Protein AF-A0A455UCE2-F1 (afdb_monomer_lite)

Radius of gyration: 15.71 Å; chains: 1; bounding box: 35×26×55 Å

Secondary structure (DSSP, 8-state):
--------PPP-EEEEEE--SHHHHHHHHHHTTS-EEEEEE-SSTT-S-GGGTT-TTEE---GGG--HHHHTTTS-----

pLDDT: mean 77.2, std 17.13, range [32.0, 94.81]

Structure (mmCIF, N/CA/C/O backbone):
data_AF-A0A455UCE2-F1
#
_entry.id   AF-A0A455UCE2-F1
#
loop_
_atom_site.group_PDB
_atom_site.id
_atom_site.type_symbol
_atom_site.label_atom_id
_atom_site.label_alt_id
_atom_site.label_comp_id
_atom_site.label_asym_id
_atom_site.label_entity_id
_atom_site.label_seq_id
_atom_site.pdbx_PDB_ins_code
_atom_site.Cartn_x
_atom_site.Cartn_y
_atom_site.Cartn_z
_atom_site.occupancy
_atom_site.B_iso_or_equiv
_atom_site.auth_seq_id
_atom_site.auth_comp_id
_atom_site.auth_asym_id
_atom_site.auth_atom_id
_atom_site.pdbx_PDB_model_num
ATOM 1 N N . MET A 1 1 ? -18.005 -2.437 38.525 1.00 63.19 1 MET A N 1
ATOM 2 C CA . MET A 1 1 ? -18.530 -2.038 37.204 1.00 63.19 1 MET A CA 1
ATOM 3 C C . MET A 1 1 ? -17.592 -2.638 36.183 1.00 63.19 1 MET A C 1
ATOM 5 O O . MET A 1 1 ? -16.434 -2.246 36.156 1.00 63.19 1 MET A O 1
ATOM 9 N N . ASN A 1 2 ? -18.049 -3.652 35.453 1.00 73.81 2 ASN A N 1
ATOM 10 C CA . ASN A 1 2 ? -17.220 -4.342 34.472 1.00 73.81 2 ASN A CA 1
ATOM 11 C C . ASN A 1 2 ? -17.590 -3.839 33.083 1.00 73.81 2 ASN A C 1
ATOM 13 O O . ASN A 1 2 ? -18.768 -3.726 32.757 1.00 73.81 2 ASN A O 1
ATOM 17 N N . ILE A 1 3 ? -16.566 -3.526 32.302 1.00 74.69 3 ILE A N 1
ATOM 18 C CA . ILE A 1 3 ? -16.676 -3.117 30.908 1.00 74.69 3 ILE A CA 1
ATOM 19 C C . ILE A 1 3 ? -16.054 -4.249 30.096 1.00 74.69 3 ILE A C 1
ATOM 21 O O . ILE A 1 3 ? -14.941 -4.676 30.402 1.00 74.69 3 ILE A O 1
ATOM 25 N N . LEU A 1 4 ? -16.782 -4.739 29.095 1.00 83.06 4 LEU A N 1
ATOM 26 C CA . LEU A 1 4 ? -16.285 -5.701 28.120 1.00 83.06 4 LEU A CA 1
ATOM 27 C C . LEU A 1 4 ? -16.003 -4.951 26.816 1.00 83.06 4 LEU A C 1
ATOM 29 O O . LEU A 1 4 ? -16.877 -4.258 26.298 1.00 83.06 4 LEU A O 1
ATOM 33 N N . LEU A 1 5 ? -14.770 -5.059 26.328 1.00 81.31 5 LEU A N 1
ATOM 34 C CA . LEU A 1 5 ? -14.345 -4.524 25.039 1.00 81.31 5 LEU A CA 1
ATOM 35 C C . LEU A 1 5 ? -14.084 -5.710 24.112 1.00 81.31 5 LEU A C 1
ATOM 37 O O . LEU A 1 5 ? -13.171 -6.495 24.360 1.00 81.31 5 LEU A O 1
ATOM 41 N N . GLU A 1 6 ? -14.881 -5.830 23.056 1.00 73.75 6 GLU A N 1
ATOM 42 C CA . GLU A 1 6 ? -14.715 -6.846 22.016 1.00 73.75 6 GLU A CA 1
ATOM 43 C C . GLU A 1 6 ? -14.256 -6.153 20.730 1.00 73.75 6 GLU A C 1
ATOM 45 O O . GLU A 1 6 ? -14.963 -5.309 20.180 1.00 73.75 6 GLU A O 1
ATOM 50 N N . ALA A 1 7 ? -13.046 -6.476 20.269 1.00 72.25 7 ALA A N 1
ATOM 51 C CA . ALA A 1 7 ? -12.527 -6.010 18.990 1.00 72.25 7 ALA A CA 1
ATOM 52 C C . ALA A 1 7 ? -12.720 -7.114 17.947 1.00 72.25 7 ALA A C 1
ATOM 54 O O . ALA A 1 7 ? -12.200 -8.216 18.111 1.00 72.25 7 ALA A O 1
ATOM 55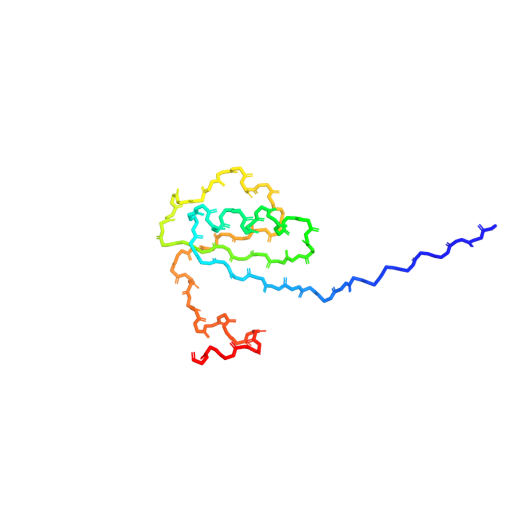 N N . PHE A 1 8 ? -13.437 -6.806 16.868 1.00 70.69 8 PHE A N 1
ATOM 56 C CA .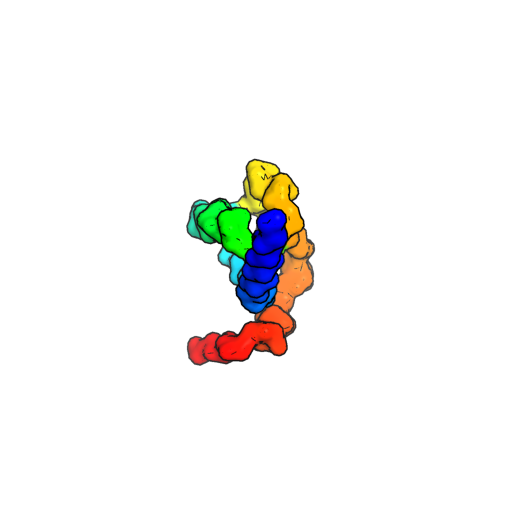 PHE A 1 8 ? -13.536 -7.662 15.688 1.00 70.69 8 PHE A CA 1
ATOM 57 C C . PHE A 1 8 ? -12.520 -7.155 14.663 1.00 70.69 8 PHE A C 1
ATOM 59 O O . PHE A 1 8 ? -12.832 -6.210 13.932 1.00 70.69 8 PHE A O 1
ATOM 66 N N . PRO A 1 9 ? -11.286 -7.689 14.625 1.00 65.75 9 PRO A N 1
ATOM 67 C CA . PRO A 1 9 ? -10.369 -7.331 13.558 1.00 65.75 9 PRO A CA 1
ATOM 68 C C . PRO A 1 9 ? -11.036 -7.722 12.234 1.00 65.75 9 PRO A C 1
ATOM 70 O O . PRO A 1 9 ? -11.465 -8.862 12.058 1.00 65.75 9 PRO A O 1
ATOM 73 N N . GLY A 1 10 ? -11.196 -6.752 11.328 1.00 64.69 10 GLY A N 1
ATOM 74 C CA . GLY A 1 10 ? -11.641 -7.036 9.964 1.00 64.69 10 GLY A CA 1
ATOM 75 C C . GLY A 1 10 ? -10.706 -8.046 9.291 1.00 64.69 10 GLY A C 1
ATOM 76 O O . GLY A 1 10 ? -9.601 -8.288 9.776 1.00 64.69 10 GLY A O 1
ATOM 77 N N . VAL A 1 11 ? -11.142 -8.639 8.176 1.00 67.69 11 VAL A N 1
ATOM 78 C CA . VAL A 1 11 ? -10.297 -9.566 7.408 1.00 67.69 11 VAL A CA 1
ATOM 79 C C . VAL A 1 11 ? -8.952 -8.905 7.092 1.00 67.69 11 VAL A C 1
ATOM 81 O O . VAL A 1 11 ? -8.906 -7.785 6.578 1.00 67.69 11 VAL A O 1
ATOM 84 N N . GLU A 1 12 ? -7.860 -9.581 7.439 1.00 75.31 12 GLU A N 1
ATOM 85 C CA . GLU A 1 12 ? -6.515 -9.136 7.089 1.00 75.31 12 GLU A CA 1
ATOM 86 C C . GLU A 1 12 ? -6.395 -9.155 5.560 1.00 75.31 12 GLU A C 1
ATOM 88 O O . GLU A 1 12 ? -6.504 -10.206 4.926 1.00 75.31 12 GLU A O 1
ATOM 93 N N . ALA A 1 13 ? -6.267 -7.973 4.953 1.00 83.56 13 ALA A N 1
ATOM 94 C CA . ALA A 1 13 ? -6.202 -7.837 3.503 1.00 83.56 13 ALA A CA 1
ATOM 95 C C . ALA A 1 13 ? -4.752 -7.672 3.048 1.00 83.56 13 ALA A C 1
ATOM 97 O O . ALA A 1 13 ? -3.990 -6.904 3.636 1.00 83.56 13 ALA A O 1
ATOM 98 N N . HIS A 1 14 ? -4.399 -8.359 1.964 1.00 87.50 14 HIS A N 1
ATOM 99 C CA . HIS A 1 14 ? -3.103 -8.230 1.308 1.00 87.50 14 HIS A CA 1
ATOM 100 C C . HIS A 1 14 ? -3.244 -7.367 0.053 1.00 87.50 14 HIS A C 1
ATOM 102 O O . HIS A 1 14 ? -4.059 -7.671 -0.819 1.00 87.50 14 HIS A O 1
ATOM 108 N N . LEU A 1 15 ? -2.442 -6.308 -0.054 1.00 87.75 15 LEU A N 1
ATOM 109 C CA . LEU A 1 15 ? -2.431 -5.399 -1.199 1.00 87.75 15 LEU A CA 1
ATOM 110 C C . LEU A 1 15 ? -1.076 -5.453 -1.907 1.00 87.75 15 LEU A C 1
ATOM 112 O O . 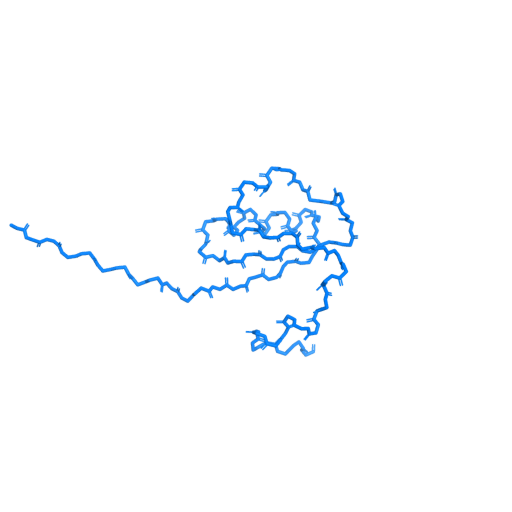LEU A 1 15 ? -0.048 -5.098 -1.333 1.00 87.75 15 LEU A O 1
ATOM 116 N N . ALA A 1 16 ? -1.087 -5.865 -3.174 1.00 90.88 16 ALA A N 1
ATOM 117 C CA . ALA A 1 16 ? 0.074 -5.770 -4.050 1.00 90.88 16 ALA A CA 1
ATOM 118 C C . ALA A 1 16 ? 0.033 -4.450 -4.835 1.00 90.88 16 ALA A C 1
ATOM 120 O O . ALA A 1 16 ? -0.942 -4.170 -5.531 1.00 90.88 16 ALA A O 1
ATOM 121 N N . ILE A 1 17 ? 1.094 -3.651 -4.736 1.00 90.31 17 ILE A N 1
ATOM 122 C CA . ILE A 1 17 ? 1.264 -2.379 -5.449 1.00 90.31 17 ILE A CA 1
ATOM 123 C C . ILE A 1 17 ? 2.434 -2.536 -6.412 1.00 90.31 17 ILE A C 1
ATOM 125 O O . ILE A 1 17 ? 3.520 -2.944 -6.006 1.00 90.31 17 ILE A O 1
ATOM 129 N N . PHE A 1 18 ? 2.228 -2.185 -7.678 1.00 90.69 18 PHE A N 1
ATOM 130 C CA . PHE A 1 18 ? 3.264 -2.229 -8.707 1.00 90.69 18 PHE A CA 1
ATOM 131 C C . PHE A 1 18 ? 3.601 -0.809 -9.168 1.00 90.69 18 PHE A C 1
ATOM 133 O O . PHE A 1 18 ? 2.722 -0.062 -9.593 1.00 90.69 18 PHE A O 1
ATOM 140 N N . GLY A 1 19 ? 4.882 -0.456 -9.093 1.00 90.25 19 GLY A N 1
ATOM 141 C CA . GLY A 1 19 ? 5.428 0.860 -9.399 1.00 90.25 19 GLY A CA 1
ATOM 142 C C . GLY A 1 19 ? 5.580 1.739 -8.157 1.00 90.25 19 GLY A C 1
ATOM 143 O O . GLY A 1 19 ? 4.629 1.964 -7.411 1.00 90.25 19 GLY A O 1
ATOM 144 N N . ALA A 1 20 ? 6.778 2.287 -7.961 1.00 92.81 20 ALA A N 1
ATOM 145 C CA . ALA A 1 20 ? 7.136 3.195 -6.871 1.00 92.81 20 ALA A CA 1
ATOM 146 C C . ALA A 1 20 ? 7.254 4.668 -7.320 1.00 92.81 20 ALA A C 1
ATOM 148 O O . ALA A 1 20 ? 7.943 5.481 -6.707 1.00 92.81 20 ALA A O 1
ATOM 149 N N . GLY A 1 21 ? 6.558 5.028 -8.406 1.00 91.81 21 GLY A N 1
ATOM 150 C CA . GLY A 1 21 ? 6.336 6.425 -8.795 1.00 91.81 21 GLY A CA 1
ATOM 151 C C . GLY A 1 21 ? 5.337 7.142 -7.875 1.00 91.81 21 GLY A C 1
ATOM 152 O O . GLY A 1 21 ? 4.827 6.555 -6.922 1.00 91.81 21 GLY A O 1
ATOM 153 N N . HIS A 1 22 ? 4.994 8.395 -8.191 1.00 94.12 22 HIS A N 1
ATOM 154 C CA . HIS A 1 22 ? 4.135 9.238 -7.341 1.00 94.12 22 HIS A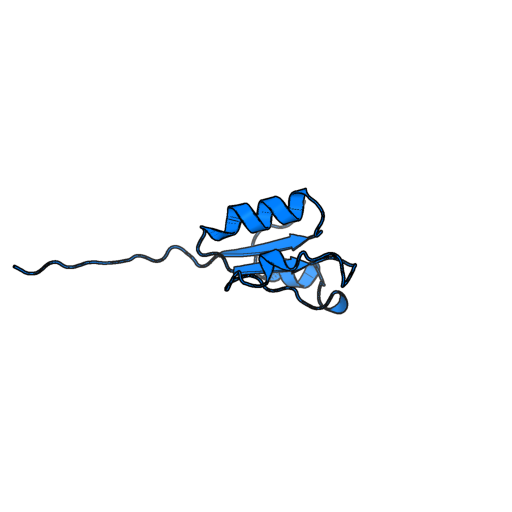 CA 1
ATOM 155 C C . HIS A 1 22 ? 2.805 8.589 -6.941 1.00 94.12 22 HIS A C 1
ATOM 157 O O . HIS A 1 22 ? 2.402 8.667 -5.786 1.00 94.12 22 HIS A O 1
ATOM 163 N N . VAL A 1 23 ? 2.139 7.905 -7.875 1.00 94.81 23 VAL A N 1
ATOM 164 C CA . VAL A 1 23 ? 0.864 7.233 -7.583 1.00 94.81 23 VAL A CA 1
ATOM 165 C C . VAL A 1 23 ? 1.062 6.089 -6.586 1.00 94.81 23 VAL A C 1
ATOM 167 O O . VAL A 1 23 ? 0.322 5.998 -5.613 1.00 94.81 23 VAL A O 1
ATOM 170 N N . GLY A 1 24 ? 2.080 5.246 -6.784 1.00 92.25 24 GLY A N 1
ATOM 171 C CA . GLY A 1 24 ? 2.380 4.143 -5.869 1.00 92.25 24 GLY A CA 1
ATOM 172 C C . GLY A 1 24 ? 2.730 4.632 -4.464 1.00 92.25 24 GLY A C 1
ATOM 173 O O . GLY A 1 24 ? 2.224 4.089 -3.487 1.00 92.25 24 GLY A O 1
ATOM 174 N N . GLN A 1 25 ? 3.516 5.708 -4.371 1.00 93.62 25 GLN A N 1
ATOM 175 C CA . GLN A 1 25 ? 3.870 6.349 -3.101 1.00 93.62 25 GLN A CA 1
ATOM 176 C C . GLN A 1 25 ? 2.631 6.845 -2.345 1.00 93.62 25 GLN A C 1
ATOM 178 O O . GLN A 1 25 ? 2.473 6.546 -1.162 1.00 93.62 25 GLN A O 1
ATOM 183 N N . GLU A 1 26 ? 1.712 7.547 -3.016 1.00 94.06 26 GLU A N 1
ATOM 184 C CA . GLU A 1 26 ? 0.496 8.033 -2.356 1.00 94.06 26 GLU A CA 1
ATOM 185 C C . GLU A 1 26 ? -0.457 6.891 -1.974 1.00 94.06 26 GLU A C 1
ATOM 187 O O . GLU A 1 26 ? -1.069 6.952 -0.910 1.00 94.06 26 GLU A O 1
ATOM 192 N N . ILE A 1 27 ? -0.543 5.810 -2.760 1.00 93.06 27 ILE A N 1
ATOM 193 C CA . ILE A 1 27 ? -1.316 4.616 -2.369 1.00 93.06 27 ILE A CA 1
ATOM 194 C C . ILE A 1 27 ? -0.733 3.996 -1.090 1.00 93.06 27 ILE A C 1
ATOM 196 O O . ILE A 1 27 ? -1.476 3.742 -0.141 1.00 93.06 27 ILE A O 1
ATOM 200 N N . VAL A 1 28 ? 0.588 3.800 -1.027 1.00 93.06 28 VAL A N 1
ATOM 201 C CA . VAL A 1 28 ? 1.288 3.283 0.163 1.00 93.06 28 VAL A CA 1
ATOM 202 C C . VAL A 1 28 ? 1.043 4.183 1.374 1.00 93.06 28 VAL A C 1
ATOM 204 O O . VAL A 1 28 ? 0.678 3.713 2.452 1.00 93.06 28 VAL A O 1
ATOM 207 N N . LYS A 1 29 ? 1.154 5.498 1.201 1.00 93.31 29 LYS A N 1
ATOM 208 C CA . LYS A 1 29 ? 0.897 6.480 2.256 1.00 93.31 29 LYS A CA 1
ATOM 209 C C . LYS A 1 29 ? -0.543 6.437 2.770 1.00 93.31 29 LYS A C 1
ATOM 211 O O . LYS A 1 29 ? -0.748 6.369 3.978 1.00 93.31 29 LYS A O 1
ATOM 216 N N . LEU A 1 30 ? -1.534 6.448 1.876 1.00 92.50 30 LEU A N 1
ATOM 217 C CA . LEU A 1 30 ? -2.955 6.386 2.238 1.00 92.50 30 LEU A CA 1
ATOM 218 C C . LEU A 1 30 ? -3.308 5.069 2.937 1.00 92.50 30 LEU A C 1
ATOM 220 O O . LEU A 1 30 ? -4.128 5.053 3.853 1.00 92.50 30 LEU A O 1
ATOM 224 N N . SER A 1 31 ? -2.659 3.972 2.547 1.00 91.38 31 SER A N 1
ATOM 225 C CA . SER A 1 31 ? -2.888 2.656 3.144 1.00 91.38 31 SER A CA 1
ATOM 226 C C . SER A 1 31 ? -2.327 2.496 4.563 1.00 91.38 31 SER A C 1
ATOM 228 O O . SER A 1 31 ? -2.718 1.565 5.259 1.00 91.38 31 SER A O 1
ATOM 230 N N . ALA A 1 32 ? -1.457 3.401 5.028 1.00 89.44 32 ALA A N 1
ATOM 231 C CA . ALA A 1 32 ? -0.769 3.274 6.317 1.00 89.44 32 ALA A CA 1
ATOM 232 C C . ALA A 1 32 ? -1.719 3.218 7.527 1.00 89.44 32 ALA A C 1
ATOM 234 O O . ALA A 1 32 ? -1.390 2.620 8.552 1.00 89.44 32 ALA A O 1
ATOM 235 N N . ALA A 1 33 ? -2.892 3.846 7.414 1.00 88.31 33 ALA A N 1
ATOM 236 C CA . ALA A 1 33 ? -3.921 3.841 8.453 1.00 88.31 33 ALA A CA 1
ATOM 237 C C . ALA A 1 33 ? -4.769 2.556 8.461 1.00 88.31 33 ALA A C 1
ATOM 239 O O . ALA A 1 33 ? -5.543 2.333 9.392 1.00 88.31 33 ALA A O 1
ATOM 240 N N . LEU A 1 34 ? -4.655 1.726 7.424 1.00 88.94 34 LEU A N 1
ATOM 241 C CA . LEU A 1 34 ? -5.455 0.524 7.251 1.00 88.94 34 LEU A CA 1
ATOM 242 C C . LEU A 1 34 ? -4.695 -0.694 7.795 1.00 88.94 34 LEU A C 1
ATOM 244 O O . LEU A 1 34 ? -3.466 -0.757 7.715 1.00 88.94 34 LEU A O 1
ATOM 248 N N . PRO A 1 35 ? -5.398 -1.695 8.347 1.00 86.56 35 PRO A N 1
ATOM 249 C CA . PRO A 1 35 ? -4.779 -2.906 8.877 1.00 86.56 35 PRO A CA 1
ATOM 250 C C . PRO A 1 35 ? -4.432 -3.894 7.748 1.00 86.56 35 PRO A C 1
ATOM 252 O O . PRO A 1 35 ? -4.790 -5.065 7.812 1.00 86.56 35 PRO A O 1
ATOM 255 N N . TRP A 1 36 ? -3.795 -3.416 6.679 1.00 88.75 36 TRP A N 1
ATOM 256 C CA . TRP A 1 36 ? -3.486 -4.205 5.487 1.00 88.75 36 TRP A CA 1
ATOM 257 C C . TRP A 1 36 ? -2.005 -4.563 5.425 1.00 88.75 36 TRP A C 1
ATOM 259 O O . TRP A 1 36 ? -1.147 -3.779 5.830 1.00 88.75 36 TRP A O 1
ATOM 269 N N . GLN A 1 37 ? -1.712 -5.742 4.884 1.00 90.38 37 GLN A N 1
ATOM 270 C CA . GLN A 1 37 ? -0.362 -6.176 4.559 1.00 90.38 37 GLN A CA 1
ATOM 271 C C . GLN A 1 37 ? -0.027 -5.737 3.133 1.00 90.38 37 GLN A C 1
ATOM 273 O O . GLN A 1 37 ? -0.667 -6.158 2.169 1.00 90.38 37 GLN A O 1
ATOM 278 N N . LEU A 1 38 ? 0.985 -4.891 2.985 1.00 91.44 38 LEU A N 1
ATOM 279 C CA . LEU A 1 38 ? 1.396 -4.354 1.698 1.00 91.44 38 LEU A CA 1
ATOM 280 C C . LEU A 1 38 ? 2.607 -5.091 1.140 1.00 91.44 38 LEU A C 1
ATOM 282 O O . LEU A 1 38 ? 3.583 -5.354 1.845 1.00 91.44 38 LEU A O 1
ATOM 286 N N . HIS A 1 39 ? 2.564 -5.334 -0.165 1.00 91.31 39 HIS A N 1
ATOM 287 C CA . HIS A 1 39 ? 3.688 -5.793 -0.967 1.00 91.31 39 HIS A CA 1
ATOM 288 C C . HIS A 1 39 ? 3.904 -4.796 -2.105 1.00 91.31 39 HIS A C 1
ATOM 290 O O . HIS A 1 39 ? 3.075 -4.696 -3.008 1.00 91.31 39 HIS A O 1
ATOM 296 N N . TRP A 1 40 ? 4.994 -4.038 -2.056 1.00 91.38 40 TRP A N 1
ATOM 297 C CA . TRP A 1 40 ? 5.292 -2.996 -3.033 1.00 91.38 40 TRP A CA 1
ATOM 298 C C . TRP A 1 40 ? 6.451 -3.415 -3.928 1.00 91.38 40 TRP A C 1
ATOM 300 O O . TRP A 1 40 ? 7.562 -3.668 -3.466 1.00 91.38 40 TRP A O 1
ATOM 310 N N . TYR A 1 41 ? 6.168 -3.506 -5.220 1.00 90.25 41 TYR A N 1
ATOM 311 C CA . TYR A 1 41 ? 7.081 -3.979 -6.245 1.00 90.25 41 TYR A CA 1
ATOM 312 C C . TYR A 1 41 ? 7.436 -2.837 -7.198 1.00 90.25 41 TYR A C 1
ATOM 314 O O . TYR A 1 41 ? 6.558 -2.110 -7.653 1.00 90.25 41 TYR A O 1
ATOM 322 N N . ASP A 1 42 ? 8.705 -2.719 -7.569 1.00 89.06 42 ASP A N 1
ATOM 323 C CA . ASP A 1 42 ? 9.183 -1.900 -8.687 1.00 89.06 42 ASP A CA 1
ATOM 324 C C . ASP A 1 42 ? 10.357 -2.650 -9.330 1.00 89.06 42 ASP A C 1
ATOM 326 O O . ASP A 1 42 ? 11.070 -3.399 -8.660 1.00 89.06 42 ASP A O 1
ATOM 330 N N . SER A 1 43 ? 10.549 -2.495 -10.638 1.00 86.94 43 SER A N 1
ATOM 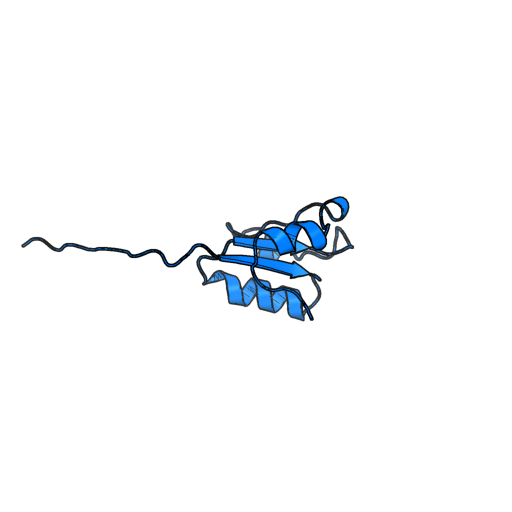331 C CA . SER A 1 43 ? 11.678 -3.109 -11.347 1.00 86.94 43 SER A CA 1
ATOM 332 C C . SER A 1 43 ? 13.026 -2.510 -10.938 1.00 86.94 43 SER A C 1
ATOM 334 O O . SER A 1 43 ? 14.063 -3.148 -11.105 1.00 86.94 43 SER A O 1
ATOM 336 N N . ARG A 1 44 ? 13.017 -1.271 -10.443 1.00 88.44 44 ARG A N 1
ATOM 337 C CA . ARG A 1 44 ? 14.200 -0.524 -10.021 1.00 88.44 44 ARG A CA 1
ATOM 338 C C . ARG A 1 44 ? 14.391 -0.702 -8.518 1.00 88.44 44 ARG A C 1
ATOM 340 O O . ARG A 1 44 ? 13.506 -0.374 -7.732 1.00 88.44 44 ARG A O 1
ATOM 347 N N . SER A 1 45 ? 15.555 -1.195 -8.110 1.00 84.19 45 SER A N 1
ATOM 348 C CA . SER A 1 45 ? 15.873 -1.423 -6.694 1.00 84.19 45 SER A CA 1
ATOM 349 C C . SER A 1 45 ? 15.962 -0.137 -5.867 1.00 84.19 45 SER A C 1
ATOM 351 O O . SER A 1 45 ? 15.806 -0.187 -4.653 1.00 84.19 45 SER A O 1
ATOM 353 N N . ASP A 1 46 ? 16.221 0.999 -6.512 1.00 89.06 46 ASP A N 1
ATOM 354 C CA . ASP A 1 46 ? 16.401 2.325 -5.915 1.00 89.06 46 ASP A CA 1
ATOM 355 C C . ASP A 1 46 ? 15.145 3.212 -5.990 1.00 89.06 46 ASP A C 1
ATOM 357 O O . ASP A 1 46 ? 15.190 4.379 -5.615 1.00 89.06 46 ASP A O 1
ATOM 361 N N . ALA A 1 47 ? 14.010 2.688 -6.467 1.00 89.75 47 ALA A N 1
ATOM 362 C CA . ALA A 1 47 ? 12.791 3.484 -6.630 1.00 89.75 47 ALA A CA 1
ATOM 363 C C . ALA A 1 47 ? 12.006 3.728 -5.331 1.00 89.75 47 ALA A C 1
ATOM 365 O O . ALA A 1 47 ? 11.095 4.559 -5.318 1.00 89.75 47 ALA A O 1
ATOM 366 N N . PHE A 1 48 ? 12.316 2.997 -4.261 1.00 90.50 48 PHE A N 1
ATOM 367 C CA . PHE A 1 48 ? 11.603 3.100 -2.993 1.00 90.50 48 PHE A CA 1
ATOM 368 C C . PHE A 1 48 ? 12.137 4.265 -2.164 1.00 90.50 48 PHE A C 1
ATOM 370 O O . PHE A 1 48 ? 13.324 4.329 -1.857 1.00 90.50 48 PHE A O 1
ATOM 377 N N . ASP A 1 49 ? 11.242 5.167 -1.770 1.00 88.56 49 ASP A N 1
ATOM 378 C CA . ASP A 1 49 ? 11.587 6.246 -0.850 1.00 88.56 49 ASP A CA 1
ATOM 379 C C . ASP A 1 49 ? 11.768 5.688 0.575 1.00 88.56 49 ASP A C 1
ATOM 381 O O . ASP A 1 49 ? 10.905 5.003 1.133 1.00 88.56 49 ASP A O 1
ATOM 385 N N . GLU A 1 50 ? 12.915 6.014 1.161 1.00 85.12 50 GLU A N 1
ATOM 386 C CA . GLU A 1 50 ? 13.353 5.658 2.508 1.00 85.12 50 GLU A CA 1
ATOM 387 C C . GLU A 1 50 ? 12.351 6.041 3.600 1.00 85.12 50 GLU A C 1
ATOM 389 O O . GLU A 1 50 ? 12.244 5.349 4.616 1.00 85.12 50 GLU A O 1
ATOM 394 N N . ASN A 1 51 ? 11.568 7.099 3.373 1.00 88.19 51 ASN A N 1
ATOM 395 C CA . ASN A 1 51 ? 10.529 7.563 4.290 1.00 88.19 51 ASN A CA 1
ATOM 396 C C . ASN A 1 51 ? 9.481 6.478 4.600 1.00 88.19 51 ASN A C 1
ATOM 398 O O . ASN A 1 51 ? 8.866 6.499 5.667 1.00 88.19 51 ASN A O 1
ATOM 402 N N . TYR A 1 52 ? 9.298 5.500 3.706 1.00 86.25 52 TYR A N 1
ATOM 403 C CA . TYR A 1 52 ? 8.336 4.414 3.887 1.00 86.25 52 TYR A CA 1
ATOM 404 C C . TYR A 1 52 ? 8.911 3.188 4.612 1.00 86.25 52 TYR A C 1
ATOM 406 O O . TYR A 1 52 ? 8.135 2.323 5.017 1.00 86.25 52 TYR A O 1
ATOM 414 N N . ARG A 1 53 ? 10.230 3.110 4.875 1.00 77.75 53 ARG A N 1
ATOM 415 C CA . ARG A 1 53 ? 10.843 1.945 5.558 1.00 77.75 53 ARG A CA 1
ATOM 416 C C . ARG A 1 53 ? 10.261 1.656 6.941 1.00 77.75 53 ARG A C 1
ATOM 418 O O . ARG A 1 53 ? 10.333 0.525 7.407 1.00 77.75 53 ARG A O 1
ATOM 425 N N . GLN A 1 54 ? 9.736 2.673 7.622 1.00 82.00 54 GLN A N 1
ATOM 426 C CA . GLN A 1 54 ? 9.196 2.530 8.977 1.00 82.00 54 GLN A CA 1
ATOM 427 C C . GLN A 1 54 ? 7.762 1.981 9.002 1.00 82.00 54 GLN A C 1
ATOM 429 O O . GLN A 1 54 ? 7.234 1.689 10.075 1.00 82.00 54 GLN A O 1
ATOM 434 N N . GLN A 1 55 ? 7.111 1.824 7.845 1.00 86.31 55 GLN A N 1
ATOM 435 C CA . GLN A 1 55 ? 5.776 1.244 7.785 1.00 86.31 55 GLN A CA 1
ATOM 436 C C . GLN A 1 55 ? 5.843 -0.259 8.074 1.00 86.31 55 GLN A C 1
ATOM 438 O O . GLN A 1 55 ? 6.224 -1.059 7.227 1.00 86.31 55 GLN A O 1
ATOM 443 N N . ALA A 1 56 ? 5.424 -0.647 9.280 1.00 80.88 56 ALA A N 1
ATOM 444 C CA . ALA A 1 56 ? 5.574 -2.008 9.801 1.00 80.88 56 ALA A CA 1
ATOM 445 C C . ALA A 1 56 ? 4.954 -3.114 8.926 1.00 80.88 56 ALA A C 1
ATOM 447 O O . ALA A 1 56 ? 5.365 -4.267 9.015 1.00 80.88 56 ALA A O 1
ATOM 448 N N . ARG A 1 57 ? 3.956 -2.779 8.101 1.00 87.31 57 ARG A N 1
ATOM 449 C CA . ARG A 1 57 ? 3.221 -3.729 7.250 1.00 87.31 57 ARG A CA 1
ATOM 450 C C . ARG A 1 57 ? 3.578 -3.606 5.769 1.00 87.31 57 ARG A C 1
ATOM 452 O O . ARG A 1 57 ? 2.857 -4.132 4.931 1.00 87.31 57 ARG A O 1
ATOM 459 N N . LEU A 1 58 ? 4.656 -2.905 5.434 1.00 89.00 58 LEU A N 1
ATOM 460 C CA . LEU A 1 58 ? 5.125 -2.742 4.064 1.00 89.00 58 LEU A CA 1
ATOM 461 C C . LEU A 1 58 ? 6.316 -3.665 3.808 1.00 89.00 58 LEU A C 1
ATOM 463 O O . LEU A 1 58 ? 7.362 -3.538 4.437 1.00 89.00 58 LEU A O 1
ATOM 467 N N . ALA A 1 59 ? 6.169 -4.573 2.849 1.00 88.06 59 ALA A N 1
ATOM 468 C CA . ALA A 1 59 ? 7.271 -5.356 2.312 1.00 88.06 59 ALA A CA 1
ATOM 469 C C . ALA A 1 59 ? 7.666 -4.826 0.928 1.00 88.06 59 ALA A C 1
ATOM 471 O O . ALA A 1 59 ? 6.797 -4.552 0.099 1.00 88.06 59 ALA A O 1
ATOM 472 N N . THR A 1 60 ? 8.970 -4.754 0.657 1.00 83.12 60 THR A N 1
ATOM 473 C CA . THR A 1 60 ? 9.550 -4.451 -0.664 1.00 83.12 60 THR A CA 1
ATOM 474 C C . THR A 1 60 ? 10.343 -5.669 -1.157 1.00 83.12 60 THR A C 1
ATOM 476 O O . THR A 1 60 ? 11.551 -5.761 -0.912 1.00 83.12 60 THR A O 1
ATOM 479 N N . PRO A 1 61 ? 9.681 -6.675 -1.757 1.00 77.50 61 PRO A N 1
ATOM 480 C CA . PRO A 1 61 ? 10.339 -7.911 -2.172 1.00 77.50 61 PRO A CA 1
ATOM 481 C C . PRO A 1 61 ? 11.335 -7.662 -3.306 1.00 77.50 61 PRO A C 1
ATOM 483 O O . PRO A 1 61 ? 11.225 -6.680 -4.040 1.00 77.50 61 PRO A O 1
ATOM 486 N N . SER A 1 62 ? 12.292 -8.578 -3.490 1.00 70.75 62 SER A N 1
ATOM 487 C CA . SER A 1 62 ? 13.241 -8.457 -4.601 1.00 70.75 62 SER A CA 1
ATOM 488 C C . SER A 1 62 ? 12.504 -8.460 -5.955 1.00 70.75 62 SER A C 1
ATOM 490 O O . SER A 1 62 ? 11.532 -9.207 -6.116 1.00 70.75 62 SER A O 1
ATOM 492 N N . PRO A 1 63 ? 12.958 -7.680 -6.956 1.00 60.09 63 PRO A N 1
ATOM 493 C CA . PRO A 1 63 ? 12.262 -7.543 -8.243 1.00 60.09 63 PRO A CA 1
ATOM 494 C C . PRO A 1 63 ? 12.107 -8.875 -8.996 1.00 60.09 63 PRO A C 1
ATOM 496 O O . PRO A 1 63 ? 11.191 -9.039 -9.794 1.00 60.09 63 PRO A O 1
ATOM 499 N N . ILE A 1 64 ? 12.959 -9.859 -8.696 1.00 58.16 64 ILE A N 1
ATOM 500 C CA . ILE A 1 64 ? 12.957 -11.197 -9.304 1.00 58.16 64 ILE A CA 1
ATOM 501 C C . ILE A 1 64 ? 11.797 -12.067 -8.765 1.00 58.16 64 ILE A C 1
ATOM 503 O O . ILE A 1 64 ? 11.411 -13.047 -9.394 1.00 58.16 64 ILE A O 1
ATOM 507 N N . GLN A 1 65 ? 11.191 -11.708 -7.625 1.00 55.50 65 GLN A N 1
ATOM 508 C CA . GLN A 1 65 ? 10.089 -12.458 -7.000 1.00 55.50 65 GLN A CA 1
ATOM 509 C C . GLN A 1 65 ? 8.690 -12.011 -7.451 1.00 55.50 65 GLN A C 1
ATOM 511 O O . GLN A 1 65 ? 7.698 -12.627 -7.061 1.00 55.50 65 GLN A O 1
ATOM 516 N N . ALA A 1 66 ? 8.580 -10.964 -8.271 1.00 55.97 66 ALA A N 1
ATOM 517 C CA . ALA A 1 66 ? 7.304 -10.426 -8.734 1.00 55.97 66 ALA A CA 1
ATOM 518 C C . ALA A 1 66 ? 6.707 -11.256 -9.889 1.00 55.97 66 ALA A C 1
ATOM 520 O O . ALA A 1 66 ? 6.461 -10.742 -10.978 1.00 55.97 66 ALA A O 1
ATOM 521 N N . ASN A 1 67 ? 6.454 -12.550 -9.680 1.00 57.53 67 ASN A N 1
ATOM 522 C CA . ASN A 1 67 ? 5.603 -13.293 -10.605 1.00 57.53 67 ASN A CA 1
ATOM 523 C C . ASN A 1 67 ? 4.138 -12.924 -10.328 1.00 57.53 67 ASN A C 1
ATOM 525 O O . ASN A 1 67 ? 3.501 -13.477 -9.428 1.00 57.53 67 ASN A O 1
ATOM 529 N N . VAL A 1 68 ? 3.605 -11.976 -11.104 1.00 56.03 68 VAL A N 1
ATOM 530 C CA . VAL A 1 68 ? 2.211 -11.498 -11.020 1.00 56.03 68 VAL A CA 1
ATOM 531 C C . VAL A 1 68 ? 1.208 -12.663 -11.049 1.00 56.03 68 VAL A C 1
ATOM 533 O O . VAL A 1 68 ? 0.179 -12.619 -10.373 1.00 56.03 68 VAL A O 1
ATOM 536 N N . SER A 1 69 ? 1.537 -13.754 -11.750 1.00 53.47 69 SER A N 1
ATOM 537 C CA . SER A 1 69 ? 0.700 -14.954 -11.837 1.00 53.47 69 SER A CA 1
ATOM 538 C C . SER A 1 69 ? 0.577 -15.723 -10.514 1.00 53.47 69 SER A C 1
ATOM 540 O O . SER A 1 69 ? -0.441 -16.372 -10.295 1.00 53.47 69 SER A O 1
ATOM 542 N N . GLN A 1 70 ? 1.560 -15.639 -9.608 1.00 54.50 70 GLN A N 1
ATOM 543 C CA . GLN A 1 70 ? 1.489 -16.275 -8.282 1.00 54.50 70 GLN A CA 1
ATOM 544 C C . GLN A 1 70 ? 0.713 -15.432 -7.261 1.00 54.50 70 GLN A C 1
ATOM 546 O O . GLN A 1 70 ? 0.118 -15.992 -6.345 1.00 54.50 70 GLN A O 1
ATOM 551 N N . LEU A 1 71 ? 0.651 -14.108 -7.439 1.00 55.66 71 LEU A N 1
ATOM 552 C CA . LEU A 1 71 ? -0.124 -13.212 -6.569 1.00 55.66 71 LEU A CA 1
ATOM 553 C C . LEU A 1 71 ? -1.641 -13.330 -6.816 1.00 55.66 71 LEU A C 1
ATOM 555 O O . LEU A 1 71 ? -2.429 -13.241 -5.877 1.00 55.66 71 LEU A O 1
ATOM 559 N N . CYS A 1 72 ? -2.059 -13.629 -8.052 1.00 49.88 72 CYS A N 1
ATOM 560 C CA . CYS A 1 72 ? -3.470 -13.863 -8.396 1.00 49.88 72 CYS A CA 1
ATOM 561 C C . CYS A 1 72 ? -4.069 -15.148 -7.787 1.00 49.88 72 CYS A C 1
ATOM 563 O O . CYS A 1 72 ? -5.282 -15.319 -7.824 1.00 49.88 72 CYS A O 1
ATOM 565 N N . LEU A 1 73 ? -3.265 -16.055 -7.220 1.00 45.16 73 LEU A N 1
ATOM 566 C CA . LEU A 1 73 ? -3.776 -17.286 -6.598 1.00 45.16 73 LEU A CA 1
ATOM 567 C C . LEU A 1 73 ? -4.384 -17.059 -5.201 1.00 45.16 73 LEU A C 1
ATOM 569 O O . LEU A 1 73 ? -5.092 -17.931 -4.706 1.00 45.16 73 LEU A O 1
ATOM 573 N N . LEU A 1 74 ? -4.147 -15.891 -4.589 1.00 47.62 74 LEU A N 1
ATOM 574 C CA . LEU A 1 74 ? -4.688 -15.514 -3.272 1.00 47.62 74 LEU A CA 1
ATOM 575 C C . LEU A 1 74 ? -5.797 -14.454 -3.339 1.00 47.62 74 LEU A C 1
ATOM 577 O O . LEU A 1 74 ? -6.550 -14.297 -2.382 1.00 47.62 74 LEU A O 1
ATOM 581 N N . ALA A 1 75 ? -5.936 -13.752 -4.463 1.00 45.91 75 ALA A N 1
ATOM 582 C CA . ALA A 1 75 ? -7.006 -12.791 -4.687 1.00 45.91 75 ALA A CA 1
ATOM 583 C C . ALA A 1 75 ? -7.942 -13.342 -5.762 1.00 45.91 75 ALA A C 1
ATOM 585 O O . ALA A 1 75 ? -7.558 -13.503 -6.916 1.00 45.91 75 ALA A O 1
ATOM 586 N N . HIS A 1 76 ? -9.187 -13.622 -5.385 1.00 45.31 76 HIS A N 1
ATOM 587 C CA . HIS A 1 76 ? -10.264 -14.069 -6.268 1.00 45.31 76 HIS A CA 1
ATOM 588 C C . HIS A 1 76 ? -10.705 -12.934 -7.223 1.00 45.31 76 HIS A C 1
ATOM 590 O O . HIS A 1 76 ? -11.866 -12.546 -7.247 1.00 45.31 76 HIS A O 1
ATOM 596 N N . MET A 1 77 ? -9.783 -12.343 -7.984 1.00 38.69 77 MET A N 1
ATOM 597 C CA . MET A 1 77 ? -10.056 -11.329 -9.001 1.00 38.69 77 MET A CA 1
ATOM 598 C C . MET A 1 77 ? -9.217 -11.652 -10.233 1.00 38.69 77 MET A C 1
ATOM 600 O O . MET A 1 77 ? -8.050 -11.294 -10.363 1.00 38.69 77 MET A O 1
ATOM 604 N N . ARG A 1 78 ? -9.847 -12.402 -11.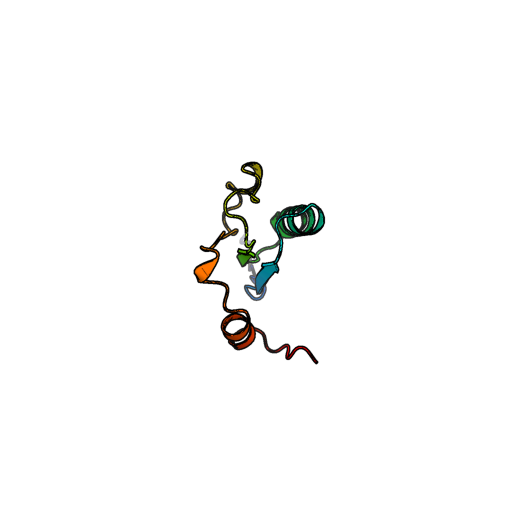133 1.00 33.25 78 ARG A N 1
ATOM 605 C CA . ARG A 1 78 ? -9.357 -12.692 -12.474 1.00 33.25 78 ARG A CA 1
ATOM 606 C C . ARG A 1 78 ? -9.443 -11.401 -13.287 1.00 33.25 78 ARG A C 1
ATOM 608 O O . ARG A 1 78 ? -10.545 -10.932 -13.558 1.00 33.25 78 ARG A O 1
ATOM 615 N N . TRP A 1 79 ? -8.293 -10.827 -13.631 1.00 32.00 79 TRP A N 1
ATOM 616 C CA . TRP A 1 79 ? -8.206 -9.727 -14.590 1.00 32.00 79 TRP A CA 1
ATOM 617 C C . TRP A 1 79 ? -8.757 -10.223 -15.936 1.00 32.00 79 TRP A C 1
ATOM 619 O O . TRP A 1 79 ? -8.236 -11.193 -16.492 1.00 32.00 79 TRP A O 1
ATOM 629 N N . LEU A 1 80 ? -9.880 -9.638 -16.363 1.00 41.53 80 LEU A N 1
ATOM 630 C CA . LEU A 1 80 ? -10.462 -9.809 -17.698 1.00 41.53 80 LEU A CA 1
ATOM 631 C C . LEU A 1 80 ? -9.594 -9.117 -18.751 1.00 41.53 80 LEU A C 1
ATOM 633 O O . LEU A 1 80 ? -9.032 -8.048 -18.423 1.00 41.53 80 LEU A O 1
#

Organism: NCBI:txid115553

InterPro domains:
  IPR027051 XdhC Rossmann domain [PF13478] (15-53)
  IPR036291 NAD(P)-binding domain superfamily [SSF51735] (13-59)

Sequence (80 aa):
MNILLEAFPGVEAHLAIFGAGHVGQEIVKLSAALPWQLHWYDSRSDAFDENYRQQARLATPSPIQANVSQLCLLAHMRWL

Foldseek 3Di:
DDDDDDDDQDPAAEDEAEDLPPVSVVVLVVCLVPNYQYEYEYCDPPSHDPVSPPSPRYDDDDNVPPPVVVVCVPPVDDDD